Protein AF-K5XYS0-F1 (afdb_monomer_lite)

Structure (mmCIF, N/CA/C/O backbone):
data_AF-K5XYS0-F1
#
_entry.id   AF-K5XYS0-F1
#
loop_
_atom_site.group_PDB
_atom_site.id
_atom_site.type_symbol
_atom_site.label_atom_id
_atom_site.label_alt_id
_atom_site.label_comp_id
_atom_site.label_asym_id
_atom_site.label_entity_id
_atom_site.label_seq_id
_atom_site.pdbx_PDB_ins_code
_atom_site.Cartn_x
_atom_site.Cartn_y
_atom_site.Cartn_z
_atom_site.occupancy
_atom_site.B_iso_or_equiv
_atom_site.auth_seq_id
_atom_site.auth_comp_id
_atom_site.auth_asym_id
_atom_site.auth_atom_id
_atom_site.pdbx_PDB_model_num
ATOM 1 N N . SER A 1 1 ? 27.512 -22.593 -15.789 1.00 73.94 1 SER A N 1
ATOM 2 C CA . SER A 1 1 ? 27.435 -21.284 -16.471 1.00 73.94 1 SER A CA 1
ATOM 3 C 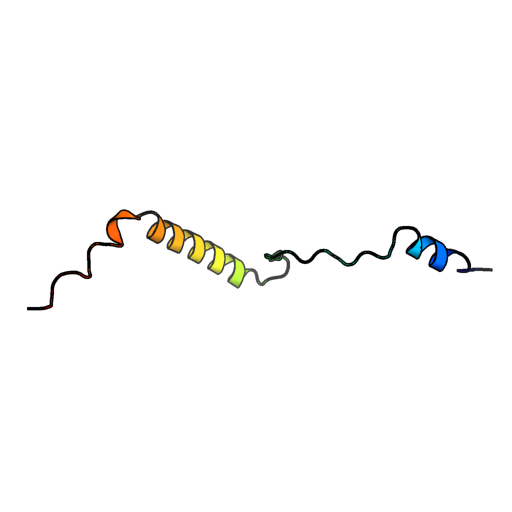C . SER A 1 1 ? 26.056 -20.672 -16.280 1.00 73.94 1 SER A C 1
ATOM 5 O O . SER A 1 1 ? 25.077 -21.318 -16.627 1.00 73.94 1 SER A O 1
ATOM 7 N N . HIS A 1 2 ? 25.959 -19.474 -15.694 1.00 84.62 2 HIS A N 1
ATOM 8 C CA . HIS A 1 2 ? 24.694 -18.768 -15.434 1.00 84.62 2 HIS A CA 1
ATOM 9 C C . HIS A 1 2 ? 24.743 -17.390 -16.108 1.00 84.62 2 HIS A C 1
ATOM 11 O O . HIS A 1 2 ? 25.687 -16.641 -15.878 1.00 84.62 2 HIS A O 1
ATOM 17 N N . THR A 1 3 ? 23.768 -17.071 -16.969 1.00 90.69 3 THR A N 1
ATOM 18 C CA . THR A 1 3 ? 23.753 -15.821 -17.750 1.00 90.69 3 THR A CA 1
ATOM 19 C C . THR A 1 3 ? 22.418 -15.090 -17.653 1.00 90.69 3 THR A C 1
ATOM 21 O O . THR A 1 3 ? 21.341 -15.687 -17.678 1.00 90.69 3 THR A O 1
ATOM 24 N N . ASN A 1 4 ? 22.506 -13.764 -17.574 1.00 92.81 4 ASN A N 1
ATOM 25 C CA . ASN A 1 4 ? 21.391 -12.829 -17.463 1.00 92.81 4 ASN A CA 1
ATOM 26 C C . ASN A 1 4 ? 21.281 -11.942 -18.729 1.00 92.81 4 ASN A C 1
ATOM 28 O O . ASN A 1 4 ? 20.829 -10.804 -18.696 1.00 92.81 4 ASN A O 1
ATOM 32 N N . HIS A 1 5 ? 21.718 -12.447 -19.886 1.00 95.88 5 HIS A N 1
ATOM 33 C CA . HIS A 1 5 ? 21.831 -11.625 -21.097 1.00 95.88 5 HIS A CA 1
ATOM 34 C C . HIS A 1 5 ? 20.480 -11.068 -21.596 1.00 95.88 5 HIS A C 1
ATOM 36 O O . HIS A 1 5 ? 20.373 -9.904 -21.966 1.00 95.88 5 HIS A O 1
ATOM 42 N N . ASN A 1 6 ? 19.413 -11.874 -21.557 1.00 95.69 6 ASN A N 1
ATOM 43 C CA . ASN A 1 6 ? 18.105 -11.482 -22.098 1.00 95.69 6 ASN A CA 1
ATOM 44 C C . ASN A 1 6 ? 17.072 -11.085 -21.023 1.00 95.69 6 ASN A C 1
ATOM 46 O O . ASN A 1 6 ? 15.926 -10.794 -21.364 1.00 95.69 6 ASN A O 1
ATOM 50 N N . GLN A 1 7 ? 17.393 -11.082 -19.721 1.00 94.69 7 GLN A N 1
ATOM 51 C CA . GLN A 1 7 ? 16.347 -10.761 -18.730 1.00 94.69 7 GLN A CA 1
ATOM 52 C C . GLN A 1 7 ? 16.015 -9.271 -18.723 1.00 94.69 7 GLN A C 1
ATOM 54 O O . GLN A 1 7 ? 14.841 -8.926 -18.637 1.00 94.69 7 GLN A O 1
ATOM 59 N N . ILE A 1 8 ? 17.011 -8.398 -18.912 1.00 93.56 8 ILE A N 1
ATOM 60 C CA . ILE A 1 8 ? 16.800 -6.944 -18.986 1.00 93.56 8 ILE A CA 1
ATOM 61 C C . ILE A 1 8 ? 15.875 -6.600 -20.160 1.00 93.56 8 ILE A C 1
ATOM 63 O O . ILE A 1 8 ? 14.909 -5.855 -19.994 1.00 93.56 8 ILE A O 1
ATOM 67 N N . LYS A 1 9 ? 16.107 -7.196 -21.336 1.00 95.06 9 LYS A N 1
ATOM 68 C CA . LYS A 1 9 ? 15.248 -6.999 -22.512 1.00 95.06 9 LYS A CA 1
ATOM 69 C C . LYS A 1 9 ? 13.826 -7.494 -22.245 1.00 95.06 9 LYS A C 1
ATOM 71 O O . LYS A 1 9 ? 12.868 -6.784 -22.538 1.00 95.06 9 LYS A O 1
ATOM 76 N N . LYS A 1 10 ? 13.667 -8.674 -21.634 1.00 95.06 10 LYS A N 1
ATOM 77 C CA . LYS A 1 10 ? 12.346 -9.231 -21.292 1.00 95.06 10 LYS A CA 1
ATOM 78 C C . LYS A 1 10 ? 11.584 -8.397 -20.261 1.00 95.06 10 LYS A C 1
ATOM 80 O O . LYS A 1 10 ? 10.383 -8.219 -20.443 1.00 95.06 10 LYS A O 1
ATOM 85 N N . ALA A 1 11 ? 12.256 -7.885 -19.232 1.00 94.50 11 ALA A N 1
ATOM 86 C CA . ALA A 1 11 ? 11.637 -7.070 -18.187 1.00 94.50 11 ALA A CA 1
ATOM 87 C C . ALA A 1 11 ? 11.025 -5.779 -18.752 1.00 94.50 11 A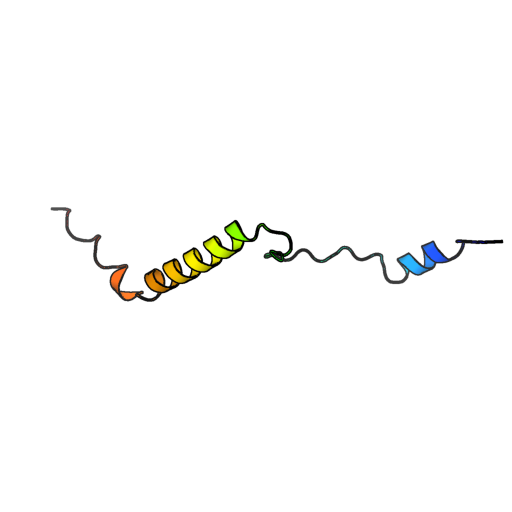LA A C 1
ATOM 89 O O . ALA A 1 11 ? 9.952 -5.356 -18.323 1.00 94.50 11 ALA A O 1
ATOM 90 N N . HIS A 1 12 ? 11.666 -5.188 -19.763 1.00 95.75 12 HIS A N 1
ATOM 91 C CA . HIS A 1 12 ? 11.190 -3.955 -20.382 1.00 95.75 12 HIS A CA 1
ATOM 92 C C . HIS A 1 12 ? 10.159 -4.160 -21.501 1.00 95.75 12 HIS A C 1
ATOM 94 O O . HIS A 1 12 ? 9.427 -3.216 -21.779 1.00 95.75 12 HIS A O 1
ATOM 100 N N . ARG A 1 13 ? 10.011 -5.364 -22.089 1.00 95.12 13 ARG A N 1
ATOM 101 C CA . ARG A 1 13 ? 8.993 -5.626 -23.138 1.00 95.12 13 ARG A CA 1
ATOM 102 C C . ARG A 1 13 ? 7.571 -5.252 -22.707 1.00 95.12 13 ARG A C 1
ATOM 104 O O . ARG A 1 13 ? 6.843 -4.653 -23.484 1.00 95.12 13 ARG A O 1
ATOM 111 N N . ASN A 1 14 ? 7.208 -5.566 -21.464 1.00 90.56 14 ASN A N 1
ATOM 112 C CA . ASN A 1 14 ? 5.899 -5.218 -20.892 1.00 90.56 14 ASN A CA 1
ATOM 113 C C . ASN A 1 14 ? 5.952 -3.942 -20.025 1.00 90.56 14 ASN A C 1
ATOM 115 O O . ASN A 1 14 ? 4.929 -3.478 -19.515 1.00 90.56 14 ASN A O 1
ATOM 119 N N . GLY A 1 15 ? 7.149 -3.369 -19.865 1.00 94.19 15 GLY A N 1
ATOM 120 C CA . GLY A 1 15 ? 7.450 -2.275 -18.951 1.00 94.19 15 GLY A CA 1
ATOM 121 C C . GLY A 1 15 ? 7.426 -2.696 -17.479 1.00 94.19 15 GLY A C 1
ATOM 122 O O . GLY A 1 15 ? 6.531 -3.404 -17.018 1.00 94.19 15 GLY A O 1
ATOM 123 N N . ILE A 1 16 ? 8.384 -2.193 -16.702 1.00 94.62 16 ILE A N 1
ATOM 124 C CA . ILE A 1 16 ? 8.402 -2.372 -15.247 1.00 94.62 16 ILE A CA 1
ATOM 125 C C . ILE A 1 16 ? 7.352 -1.432 -14.646 1.00 94.62 16 ILE A C 1
ATOM 127 O O . ILE A 1 16 ? 7.525 -0.212 -14.624 1.00 94.62 16 ILE A O 1
ATOM 131 N N . LYS A 1 17 ? 6.224 -1.986 -14.196 1.00 94.31 17 LYS A N 1
ATOM 132 C CA . LYS A 1 17 ? 5.117 -1.199 -13.639 1.00 94.31 17 LYS A CA 1
ATOM 133 C C . LYS A 1 17 ? 5.361 -0.883 -12.166 1.00 94.31 17 LYS A C 1
ATOM 135 O O . LYS A 1 17 ? 5.760 -1.746 -11.389 1.00 94.31 17 LYS A O 1
ATOM 140 N N . ARG A 1 18 ? 5.075 0.360 -11.775 1.00 94.00 18 ARG A N 1
ATOM 141 C CA . ARG A 1 18 ? 5.067 0.777 -10.365 1.00 94.00 18 ARG A CA 1
ATOM 142 C C . ARG A 1 18 ? 3.771 0.295 -9.697 1.00 94.00 18 ARG A C 1
ATOM 144 O O . ARG A 1 18 ? 2.740 0.245 -10.373 1.00 94.00 18 ARG A O 1
ATOM 151 N N . PRO A 1 19 ? 3.782 -0.027 -8.392 1.00 92.88 19 PRO A N 1
ATOM 152 C CA . PRO A 1 19 ? 2.553 -0.344 -7.677 1.00 92.88 19 PRO A CA 1
ATOM 153 C C . PRO A 1 19 ? 1.606 0.859 -7.700 1.00 92.88 19 PRO A C 1
ATOM 155 O O . PRO A 1 19 ? 2.030 2.011 -7.575 1.00 92.88 19 PRO A O 1
ATOM 158 N N . LYS A 1 20 ? 0.309 0.594 -7.859 1.00 93.00 20 LYS A N 1
ATOM 159 C CA . LYS A 1 20 ? -0.704 1.647 -7.921 1.00 93.00 20 LYS A CA 1
ATOM 160 C C . LYS A 1 20 ? -0.922 2.237 -6.525 1.00 93.00 20 LYS A C 1
ATOM 162 O O . LYS A 1 20 ? -1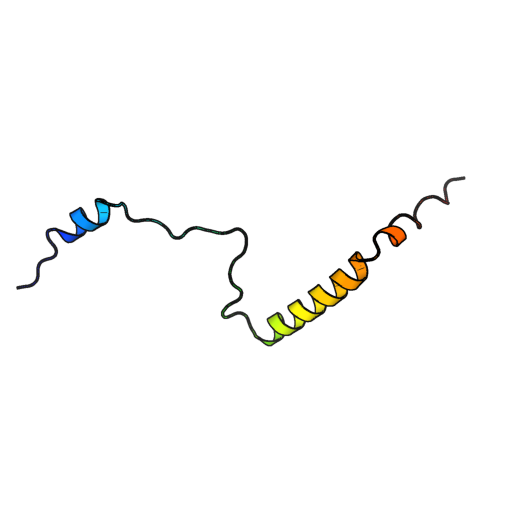.312 1.520 -5.607 1.00 93.00 20 LYS A O 1
ATOM 167 N N . SER A 1 21 ? -0.728 3.546 -6.371 1.00 91.94 21 SER A N 1
ATOM 168 C CA . SER A 1 21 ? -1.138 4.255 -5.152 1.00 91.94 21 SER A CA 1
ATOM 169 C C . SER A 1 21 ? -2.660 4.402 -5.137 1.00 91.94 21 SER A C 1
ATOM 171 O O . SER A 1 21 ? -3.249 4.794 -6.145 1.00 91.94 21 SER A O 1
ATOM 173 N N . GLN A 1 22 ? -3.310 4.037 -4.033 1.00 92.94 22 GLN A N 1
ATOM 174 C CA . GLN A 1 22 ? -4.742 4.255 -3.805 1.00 92.94 22 GLN A CA 1
ATOM 175 C C . GLN A 1 22 ? -4.934 5.297 -2.701 1.00 92.94 22 GLN A C 1
ATOM 177 O O . GLN A 1 22 ? -4.113 5.381 -1.789 1.00 92.94 22 GLN A O 1
ATOM 182 N N . ARG A 1 23 ? -6.041 6.058 -2.759 1.00 92.88 23 ARG A N 1
ATOM 183 C CA . ARG A 1 23 ? -6.371 7.097 -1.762 1.00 92.88 23 ARG A CA 1
ATOM 184 C C . ARG A 1 23 ? -6.397 6.546 -0.333 1.00 92.88 23 ARG A C 1
ATOM 186 O O . ARG A 1 23 ? -5.979 7.233 0.590 1.00 92.88 23 ARG A O 1
ATOM 193 N N . SER A 1 24 ? -6.879 5.316 -0.160 1.00 91.75 24 SER A N 1
ATOM 194 C CA . SER A 1 24 ? -6.876 4.611 1.121 1.00 91.75 24 SER A CA 1
ATOM 195 C C . SER A 1 24 ? -5.972 3.385 1.050 1.00 91.75 24 SER A C 1
ATOM 197 O O . SER A 1 24 ? -6.001 2.634 0.072 1.00 91.75 24 SER A O 1
ATOM 199 N N . ARG A 1 25 ? -5.161 3.187 2.092 1.00 91.38 25 ARG A N 1
ATOM 200 C CA . ARG A 1 25 ? -4.256 2.039 2.241 1.00 91.38 25 ARG A CA 1
ATOM 201 C C . ARG A 1 25 ? -4.862 1.014 3.196 1.00 91.38 25 ARG A C 1
ATOM 203 O O . ARG A 1 25 ? -5.659 1.347 4.068 1.00 91.38 25 ARG A O 1
ATOM 210 N N . SER A 1 26 ? -4.433 -0.241 3.082 1.00 92.12 26 SER A N 1
ATOM 211 C CA . SER A 1 26 ? -4.801 -1.274 4.052 1.00 92.12 26 SER A CA 1
ATOM 212 C C . SER A 1 26 ? -4.230 -0.964 5.440 1.00 92.12 26 SER A C 1
ATOM 214 O O . SER A 1 26 ? -3.046 -0.658 5.554 1.00 92.12 26 SER A O 1
ATOM 216 N N . LEU A 1 27 ? -5.016 -1.175 6.499 1.00 91.94 27 LEU A N 1
ATOM 217 C CA . LEU A 1 27 ? -4.569 -1.075 7.900 1.00 91.94 27 LEU A CA 1
ATOM 218 C C . LEU A 1 27 ? -3.910 -2.374 8.418 1.00 91.94 27 LEU A C 1
ATOM 220 O O . LEU A 1 27 ? -3.908 -2.651 9.620 1.00 91.94 27 LEU A O 1
ATOM 224 N N . LYS A 1 28 ? -3.396 -3.227 7.523 1.00 92.38 28 LYS A N 1
ATOM 225 C CA . LYS A 1 28 ? -2.684 -4.454 7.908 1.00 92.38 28 LYS A CA 1
ATOM 226 C C . LYS A 1 28 ? -1.345 -4.067 8.548 1.00 92.38 28 LYS A C 1
ATOM 228 O O . LYS A 1 28 ? -0.618 -3.263 7.981 1.00 92.38 28 LYS A O 1
ATOM 233 N N . GLY A 1 29 ? -1.046 -4.627 9.721 1.00 93.88 29 GLY A N 1
ATOM 234 C CA . GLY A 1 29 ? 0.150 -4.286 10.504 1.00 93.88 29 GLY A CA 1
ATOM 235 C C . GLY A 1 29 ? 0.001 -3.064 11.418 1.00 93.88 29 GLY A C 1
ATOM 236 O O . GLY A 1 29 ? 0.929 -2.752 12.151 1.00 93.88 29 GLY A O 1
ATOM 237 N N . VAL A 1 30 ? -1.155 -2.388 11.415 1.00 93.81 30 VAL A N 1
ATOM 238 C CA . VAL A 1 30 ? -1.461 -1.347 12.410 1.00 93.81 30 VAL A CA 1
ATOM 239 C C . VAL A 1 30 ? -1.826 -2.008 13.738 1.00 93.81 30 VAL A C 1
ATOM 241 O O . VAL A 1 30 ? -2.541 -3.015 13.743 1.00 93.81 30 VAL A O 1
ATOM 244 N N . ASP A 1 31 ? -1.364 -1.415 14.841 1.00 95.56 31 ASP A N 1
ATOM 245 C CA . ASP A 1 31 ? -1.620 -1.879 16.205 1.00 95.56 31 ASP A CA 1
ATOM 246 C C . ASP A 1 31 ? -3.102 -2.227 16.449 1.00 95.56 31 ASP A C 1
ATOM 248 O O . ASP A 1 31 ? -4.034 -1.502 16.072 1.00 95.56 31 ASP A O 1
ATOM 252 N N . ALA A 1 32 ? -3.320 -3.368 17.102 1.00 95.31 32 ALA A N 1
ATOM 253 C CA . ALA A 1 32 ? -4.644 -3.920 17.337 1.00 95.31 32 ALA A CA 1
ATOM 254 C C . ALA A 1 32 ? -5.479 -3.042 18.281 1.00 95.31 32 ALA A C 1
ATOM 256 O O . ALA A 1 32 ? -6.693 -2.920 18.075 1.00 95.31 32 ALA A O 1
ATOM 257 N N . LYS A 1 33 ? -4.854 -2.396 19.278 1.00 95.88 33 LYS A N 1
ATOM 258 C CA . LYS A 1 33 ? -5.557 -1.508 20.218 1.00 95.88 33 LYS A CA 1
ATOM 259 C C . LYS A 1 33 ? -6.075 -0.271 19.488 1.00 95.88 33 LYS A C 1
ATOM 261 O O . LYS A 1 33 ? -7.265 0.037 19.601 1.00 95.88 33 LYS A O 1
ATOM 266 N N . PHE A 1 34 ? -5.235 0.359 18.666 1.00 94.38 34 PHE A N 1
ATOM 267 C CA . PHE A 1 34 ? -5.647 1.478 17.817 1.00 94.38 34 PHE A CA 1
ATOM 268 C C . PHE A 1 34 ? -6.783 1.088 16.861 1.00 94.38 34 PHE A C 1
ATOM 270 O O . PHE A 1 34 ? -7.811 1.765 16.806 1.00 94.38 34 PHE A O 1
ATOM 277 N N . ARG A 1 35 ? -6.662 -0.048 16.159 1.00 93.06 35 ARG A N 1
ATOM 278 C CA . ARG A 1 35 ? -7.706 -0.521 15.231 1.00 93.06 35 ARG A CA 1
ATOM 279 C C . ARG A 1 35 ? -9.031 -0.838 15.918 1.00 93.06 35 ARG A C 1
ATOM 281 O O . ARG A 1 35 ? -10.087 -0.685 15.305 1.00 93.06 35 ARG A O 1
ATOM 288 N N . ARG A 1 36 ? -9.000 -1.330 17.157 1.00 93.00 36 ARG A N 1
ATOM 289 C CA . ARG A 1 36 ? -10.210 -1.582 17.947 1.00 93.00 36 ARG A CA 1
ATOM 290 C C . ARG A 1 36 ? -10.890 -0.267 18.328 1.00 93.00 36 ARG A C 1
ATOM 292 O O . ARG A 1 36 ? -12.085 -0.133 18.097 1.00 93.00 36 ARG A O 1
ATOM 299 N N . ASN A 1 37 ? -10.124 0.707 18.814 1.00 93.25 37 ASN A N 1
ATOM 300 C CA . ASN A 1 37 ? -10.651 2.025 19.162 1.00 93.25 37 ASN A CA 1
ATOM 301 C C . ASN A 1 37 ? -11.229 2.765 17.945 1.00 93.25 37 ASN A C 1
ATOM 303 O O . ASN A 1 37 ? -12.357 3.242 17.993 1.00 93.25 37 ASN A O 1
ATOM 307 N N . ALA A 1 38 ? -10.499 2.789 16.826 1.00 90.88 38 ALA A N 1
ATOM 308 C CA . ALA A 1 38 ? -10.946 3.446 15.598 1.00 90.88 38 ALA A CA 1
ATOM 309 C C . ALA A 1 38 ? -12.276 2.872 15.073 1.00 90.88 38 ALA A C 1
ATOM 311 O O . ALA A 1 38 ? -13.117 3.620 14.581 1.00 90.88 38 ALA A O 1
ATOM 312 N N . ARG A 1 39 ? -12.498 1.555 15.220 1.00 90.31 39 ARG A N 1
ATOM 313 C CA . ARG A 1 39 ? -13.783 0.923 14.881 1.00 90.31 39 ARG A CA 1
ATOM 314 C C . ARG A 1 39 ? -14.923 1.432 15.762 1.00 90.31 39 ARG A C 1
ATOM 316 O O . ARG A 1 39 ? -15.965 1.795 15.229 1.00 90.31 39 ARG A O 1
ATOM 323 N N . PHE A 1 40 ? -14.726 1.495 17.078 1.00 90.44 40 PHE A N 1
ATOM 324 C CA . PHE A 1 40 ? -15.754 1.996 17.995 1.00 90.44 40 PHE A CA 1
ATOM 325 C C . PHE A 1 40 ? -16.050 3.488 17.789 1.00 90.44 40 PHE A C 1
ATOM 327 O O . PHE A 1 40 ? -17.216 3.873 17.752 1.00 90.44 40 PHE A O 1
ATOM 334 N N . ALA A 1 41 ? -15.024 4.311 17.561 1.00 89.81 41 ALA A N 1
ATOM 335 C CA . ALA A 1 41 ? -15.189 5.735 17.267 1.00 89.81 41 ALA A CA 1
ATOM 336 C C . ALA A 1 41 ? -15.965 5.979 15.957 1.00 89.81 41 ALA A C 1
ATOM 338 O O . ALA A 1 41 ? -16.821 6.864 15.888 1.00 89.81 41 ALA A O 1
ATOM 339 N N . LEU A 1 42 ? -15.717 5.169 14.920 1.00 87.00 42 LEU A N 1
ATOM 340 C CA . LEU A 1 42 ? -16.469 5.260 13.669 1.00 87.00 42 LEU A CA 1
ATOM 341 C C . LEU A 1 42 ? -17.951 4.922 13.884 1.00 87.00 42 LEU A C 1
ATOM 343 O O . LEU A 1 42 ? -18.816 5.662 13.435 1.00 87.00 42 LEU A O 1
ATOM 347 N N . VAL A 1 43 ? -18.254 3.852 14.618 1.00 85.00 43 VAL A N 1
ATOM 348 C CA . VAL A 1 43 ? -19.646 3.476 14.919 1.00 85.00 43 VAL A CA 1
ATOM 349 C C . VAL A 1 43 ? -20.359 4.569 15.726 1.00 85.00 43 VAL A C 1
ATOM 351 O O . VAL A 1 43 ? -21.472 4.953 15.372 1.00 85.00 43 VAL A O 1
ATOM 354 N N . GLY A 1 44 ? -19.705 5.128 16.750 1.00 77.88 44 GLY A N 1
ATOM 355 C CA . GLY A 1 44 ? -20.274 6.203 17.573 1.00 77.88 44 GLY A CA 1
ATOM 356 C C . GLY A 1 44 ? -20.454 7.539 16.838 1.00 77.88 44 GLY A C 1
ATOM 357 O O . GLY A 1 44 ? -21.356 8.311 17.146 1.00 77.88 44 GLY A O 1
ATOM 358 N N . SER A 1 45 ? -19.624 7.824 15.833 1.00 74.50 45 SER A N 1
ATOM 359 C CA . SER A 1 45 ? -19.800 9.016 14.990 1.00 74.50 45 SER A CA 1
ATOM 360 C C . SER A 1 45 ? -20.898 8.830 13.943 1.00 74.50 45 SER A C 1
ATOM 362 O O . SER A 1 45 ? -21.631 9.774 13.659 1.00 74.50 45 SER A O 1
ATOM 364 N N . VAL A 1 46 ? -21.07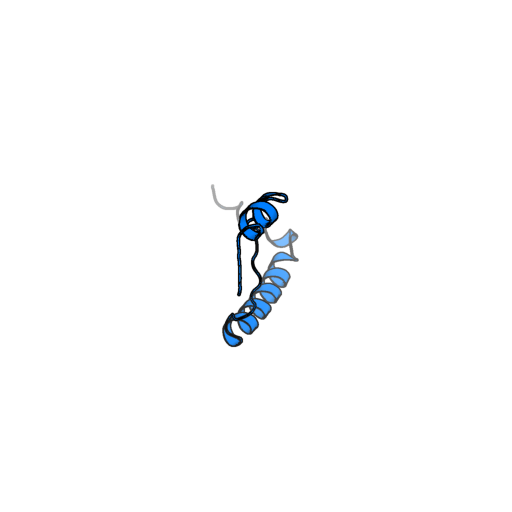0 7.621 13.401 1.00 70.06 46 VAL A N 1
ATOM 365 C CA . VAL A 1 46 ? -22.182 7.306 12.491 1.00 70.06 46 VAL A CA 1
ATOM 366 C C . VAL A 1 46 ? -23.525 7.378 13.220 1.00 70.06 46 VAL A C 1
ATOM 368 O O . VAL A 1 46 ? -24.461 7.935 12.656 1.00 70.06 46 VAL A O 1
ATOM 371 N N . SER A 1 47 ? -23.626 6.916 14.472 1.00 57.53 47 SER A N 1
ATOM 372 C CA . SER A 1 47 ? -24.871 7.045 15.249 1.00 57.53 47 SER A CA 1
ATOM 373 C C . SER A 1 47 ? -25.252 8.505 15.535 1.00 57.53 47 SER A C 1
ATOM 375 O O . SER A 1 47 ? -26.432 8.837 15.508 1.00 57.53 47 SER A O 1
ATOM 377 N N . CYS A 1 48 ? -24.271 9.394 15.729 1.00 54.00 48 CYS A N 1
ATOM 378 C CA . CYS A 1 48 ? -24.484 10.841 15.861 1.00 54.00 48 CYS A CA 1
ATOM 379 C C . CYS A 1 48 ? -24.865 11.508 14.521 1.00 54.00 48 CYS A C 1
ATOM 381 O O . CYS A 1 48 ? -25.764 12.345 14.461 1.00 54.00 48 CYS A O 1
ATOM 383 N N . ASN A 1 49 ? -24.224 11.106 13.418 1.00 57.66 49 ASN A N 1
ATOM 384 C CA . ASN A 1 49 ? -24.468 11.671 12.085 1.00 57.66 49 ASN A CA 1
ATOM 385 C C . ASN A 1 49 ? -25.728 11.119 11.390 1.00 57.66 49 ASN A C 1
ATOM 387 O O . ASN A 1 49 ? -26.177 11.700 10.404 1.00 57.66 49 ASN A O 1
ATOM 391 N N . ALA A 1 50 ? -26.307 10.022 11.890 1.00 59.03 50 ALA A N 1
ATOM 392 C CA . ALA A 1 50 ? -27.540 9.417 11.380 1.00 59.03 50 ALA A CA 1
ATOM 393 C C . ALA A 1 50 ? -28.811 10.218 11.720 1.00 59.03 50 ALA A C 1
ATOM 395 O O . ALA A 1 50 ? -29.896 9.856 11.267 1.00 59.03 50 ALA A O 1
ATOM 396 N N . ILE A 1 51 ? -28.688 11.319 12.472 1.00 60.84 51 ILE A N 1
ATOM 397 C CA . ILE A 1 51 ? -29.787 12.235 12.793 1.00 60.84 51 ILE A CA 1
ATOM 398 C C . ILE A 1 51 ? -29.584 13.564 12.036 1.00 60.84 51 ILE A C 1
ATOM 400 O O . ILE A 1 51 ? -29.170 14.568 12.619 1.00 60.84 51 ILE A O 1
ATOM 404 N N . PRO A 1 52 ? -29.846 13.611 10.715 1.00 59.75 52 PRO A N 1
ATOM 405 C CA . PRO A 1 52 ? -29.621 14.810 9.904 1.00 59.75 52 PRO A CA 1
ATOM 406 C C . PRO A 1 52 ? -30.551 15.979 10.272 1.00 59.75 52 PRO A C 1
ATOM 408 O O . PRO A 1 52 ? -30.216 17.129 10.003 1.00 59.75 52 PRO A O 1
ATOM 411 N N . HIS A 1 53 ? -31.691 15.713 10.920 1.00 60.72 53 HIS A N 1
ATOM 412 C CA . HIS A 1 53 ? -32.697 16.730 11.248 1.00 60.72 53 HIS A CA 1
ATOM 413 C C . HIS A 1 53 ? -32.377 17.565 12.501 1.00 60.72 53 HIS A C 1
ATOM 415 O O . HIS A 1 53 ? -32.946 18.639 12.663 1.00 60.72 53 HIS A O 1
ATOM 421 N N . LEU A 1 54 ? -31.444 17.135 13.360 1.00 58.44 54 LEU A N 1
ATOM 422 C CA . LEU A 1 54 ? -31.057 17.883 14.569 1.00 58.44 54 LEU A CA 1
ATOM 423 C C . LEU A 1 54 ? -29.873 18.841 14.355 1.00 58.44 54 LEU A C 1
ATOM 425 O O . LEU A 1 54 ? -29.456 19.521 15.288 1.00 58.44 54 LEU A O 1
ATOM 429 N N . ARG A 1 55 ? -29.315 18.926 13.139 1.00 57.88 55 ARG A N 1
ATOM 430 C CA . ARG A 1 55 ? -28.087 19.705 12.877 1.00 57.88 55 ARG A CA 1
ATOM 431 C C . ARG A 1 55 ? -28.333 21.166 12.471 1.00 57.88 55 ARG A C 1
ATOM 433 O O . ARG A 1 55 ? -27.376 21.926 12.412 1.00 57.88 55 ARG A O 1
ATOM 440 N N . HIS A 1 56 ? -29.586 21.570 12.235 1.00 58.72 56 HIS A N 1
ATOM 441 C CA . HIS A 1 56 ? -29.939 22.911 11.733 1.00 58.72 56 HIS A CA 1
ATOM 442 C C . HIS A 1 56 ? -30.737 23.793 12.719 1.00 58.72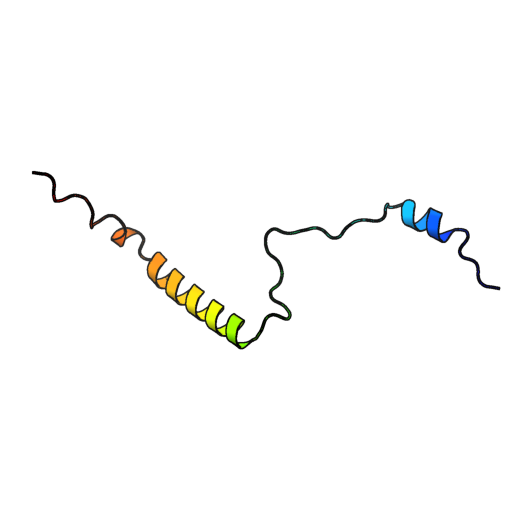 56 HIS A C 1
ATOM 444 O O . HIS A 1 56 ? -31.179 24.867 12.332 1.00 58.72 56 HIS A O 1
ATOM 450 N N . ALA A 1 57 ? -30.935 23.381 13.979 1.00 57.59 57 ALA A N 1
ATOM 451 C CA . ALA A 1 57 ? -31.915 24.021 14.871 1.00 57.59 57 ALA A CA 1
ATOM 452 C C . ALA A 1 57 ? -31.358 24.975 15.955 1.00 57.59 57 ALA A C 1
ATOM 454 O O . ALA A 1 57 ? -32.141 25.461 16.763 1.00 57.59 57 ALA A O 1
ATOM 455 N N . THR A 1 58 ? -30.050 25.268 16.022 1.00 60.84 58 THR A N 1
ATOM 456 C CA . THR A 1 58 ? -29.480 26.011 17.176 1.00 60.84 58 THR A CA 1
ATOM 457 C C . THR A 1 58 ? -28.717 27.302 16.859 1.00 60.84 58 THR A C 1
ATOM 459 O O . THR A 1 58 ? -27.929 27.728 17.696 1.00 60.84 58 THR A O 1
ATOM 462 N N . LEU A 1 59 ? -28.911 27.953 15.703 1.00 60.94 59 LEU A N 1
ATOM 463 C CA . LEU A 1 59 ? -28.165 29.189 15.375 1.00 60.94 59 LEU A CA 1
ATOM 464 C C . LEU A 1 59 ? -28.964 30.271 14.617 1.00 60.94 59 LEU A C 1
ATOM 466 O O . LEU A 1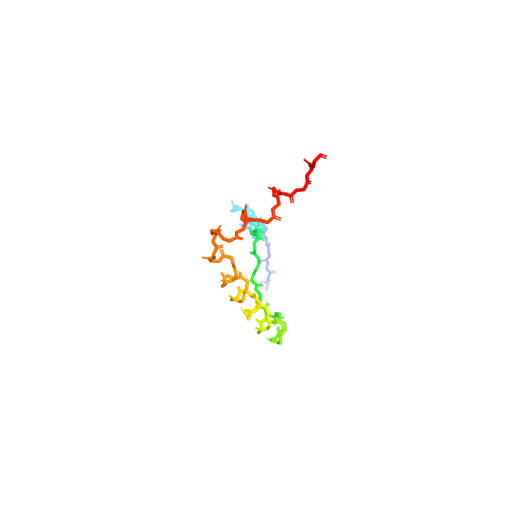 59 ? -28.418 30.939 13.747 1.00 60.94 59 LEU A O 1
ATOM 470 N N . THR A 1 60 ? -30.233 30.505 14.963 1.00 63.19 60 THR A N 1
ATOM 471 C CA . THR A 1 60 ? -30.965 31.709 14.506 1.00 63.19 60 THR A CA 1
ATOM 472 C C . THR A 1 60 ? -31.920 32.247 15.575 1.00 63.19 60 THR A C 1
ATOM 474 O O . THR A 1 60 ? -33.128 32.284 15.367 1.00 63.19 60 THR A O 1
ATOM 477 N N . HIS A 1 61 ? -31.411 32.640 16.745 1.00 56.56 61 HIS A N 1
ATOM 478 C CA . HIS A 1 61 ? -32.154 33.525 17.650 1.00 56.56 61 HIS A CA 1
ATOM 479 C C . HIS A 1 61 ? -31.198 34.188 18.650 1.00 56.56 61 HIS A C 1
ATOM 481 O O . HIS A 1 61 ? -31.041 33.682 19.749 1.00 56.56 61 HIS A O 1
ATOM 487 N N . ILE A 1 62 ? -30.500 35.248 18.233 1.00 57.59 62 ILE A N 1
ATOM 488 C CA . ILE A 1 62 ? -30.034 36.401 19.034 1.00 57.59 62 ILE A CA 1
ATOM 489 C C . ILE A 1 62 ? -29.331 37.326 18.032 1.00 57.59 62 ILE A C 1
ATOM 491 O O . ILE A 1 62 ? -28.185 37.114 17.646 1.00 57.59 62 ILE A O 1
ATOM 495 N N . SER A 1 63 ? -30.072 38.312 17.549 1.00 44.75 63 SER A N 1
ATOM 496 C CA . SER A 1 63 ? -29.594 39.608 17.062 1.00 44.75 63 SER A CA 1
ATOM 497 C C . SER A 1 63 ? -30.850 40.471 17.030 1.00 44.75 63 SER A C 1
ATOM 499 O O . SER A 1 63 ? -31.605 40.444 16.061 1.00 44.75 63 SER A O 1
ATOM 501 N N . VAL A 1 64 ? -31.138 41.060 18.191 1.00 58.03 64 VAL A N 1
ATOM 502 C CA . VAL A 1 64 ? -32.002 42.239 18.313 1.00 58.03 64 VAL A CA 1
ATOM 503 C C . VAL A 1 64 ? -31.207 43.428 17.792 1.00 58.03 64 VAL A C 1
ATOM 505 O O . VAL A 1 64 ? -29.982 43.436 18.062 1.00 58.03 64 VAL A O 1
#

InterPro domains:
  IPR002673 Large ribosomal subunit protein eL29 [PF01779] (2-37)
  IPR002673 Large ribosomal subunit protein eL29 [PTHR12884] (2-41)

Foldseek 3Di:
DDDDPCVVVVCPVVHDDDDDDDPDDDCPPPDPVVVVVVVVVVVVVCVVVVCVPVPPPPPPDDDD

Radius of gyration: 26.89 Å; chains: 1; bounding box: 60×64×43 Å

Secondary structure (DSSP, 8-state):
----TTHHHHHHHT--PPPPP-SS---TTS-HHHHHHHHHHHHHHHHHHT-GGGSSSSSS----

Organism: Agaricus bisporus var. burnettii (strain JB137-S8 / ATCC MYA-4627 / FGSC 10392) (NCBI:txid597362)

pLDDT: mean 81.82, std 15.84, range [44.75, 95.88]

Sequence (64 aa):
SHTNHNQIKKAHRNGIKRPKSQRSRSLKGVDAKFRRNARFALVGSVSCNAIPHLRHATLTHISV